Protein AF-A0A835PE70-F1 (afdb_monomer_lite)

Structure (mmCIF, N/CA/C/O backbone):
data_AF-A0A835PE70-F1
#
_entry.id   AF-A0A835PE70-F1
#
loop_
_atom_site.group_PDB
_atom_site.id
_atom_site.type_symbol
_atom_site.label_atom_id
_atom_site.label_alt_id
_atom_site.label_comp_id
_atom_site.label_asym_id
_atom_site.label_entity_id
_atom_site.label_seq_id
_atom_site.pdbx_PDB_ins_code
_atom_site.Cartn_x
_atom_site.Cartn_y
_atom_site.Cartn_z
_atom_site.occupancy
_atom_site.B_iso_or_equiv
_atom_site.auth_seq_id
_atom_site.auth_comp_id
_atom_site.auth_asym_id
_atom_site.auth_atom_id
_atom_site.pdbx_PDB_model_num
ATOM 1 N N . MET A 1 1 ? 5.049 -17.465 9.481 1.00 35.78 1 MET A N 1
ATOM 2 C CA . MET A 1 1 ? 4.437 -16.611 8.447 1.00 35.78 1 MET A CA 1
ATOM 3 C C . MET A 1 1 ? 5.583 -15.915 7.742 1.00 35.78 1 MET A C 1
ATOM 5 O O . MET A 1 1 ? 6.125 -14.955 8.271 1.00 35.78 1 MET A O 1
ATOM 9 N N . THR A 1 2 ? 6.078 -16.529 6.672 1.00 32.94 2 THR A N 1
ATOM 10 C CA . THR A 1 2 ? 7.188 -16.011 5.869 1.00 32.94 2 THR A CA 1
ATOM 11 C C . THR A 1 2 ? 6.726 -14.747 5.163 1.00 32.94 2 THR A C 1
ATOM 13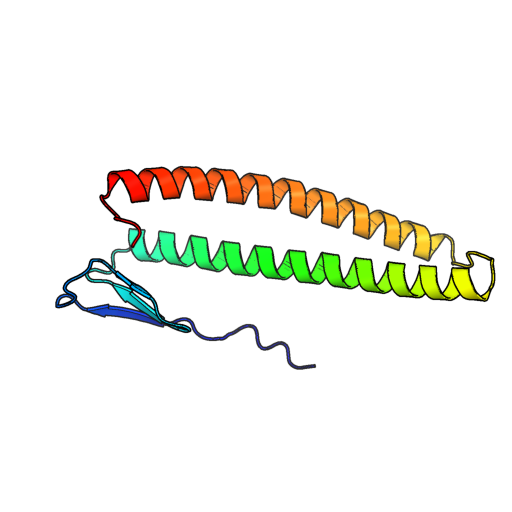 O O . THR A 1 2 ? 5.669 -14.712 4.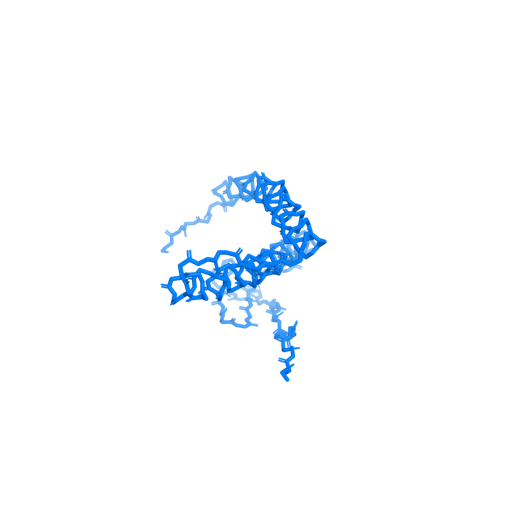539 1.00 32.94 2 THR A O 1
ATOM 16 N N . VAL A 1 3 ? 7.491 -13.681 5.350 1.00 45.78 3 VAL A N 1
ATOM 17 C CA . VAL A 1 3 ? 7.308 -12.416 4.657 1.00 45.78 3 VAL A CA 1
ATOM 18 C C . VAL A 1 3 ? 8.139 -12.513 3.381 1.00 45.78 3 VAL A C 1
ATOM 20 O O . VAL A 1 3 ? 9.309 -12.148 3.372 1.00 45.78 3 VAL A O 1
ATOM 23 N N . ASP A 1 4 ? 7.550 -13.060 2.321 1.00 46.12 4 ASP A N 1
ATOM 24 C CA . ASP A 1 4 ? 8.150 -13.049 0.985 1.00 46.12 4 ASP A CA 1
ATOM 25 C C . ASP A 1 4 ? 7.937 -11.652 0.370 1.00 46.12 4 ASP A C 1
ATOM 27 O O . ASP A 1 4 ? 6.944 -11.411 -0.313 1.00 46.12 4 ASP A O 1
ATOM 31 N N . ILE A 1 5 ? 8.820 -10.686 0.667 1.00 54.12 5 ILE A N 1
ATOM 32 C CA . ILE A 1 5 ? 8.816 -9.346 0.024 1.00 54.12 5 ILE A CA 1
ATOM 33 C C . ILE A 1 5 ? 10.046 -9.141 -0.874 1.00 54.12 5 ILE A C 1
ATOM 35 O O . ILE A 1 5 ? 10.461 -8.019 -1.131 1.00 54.12 5 ILE A O 1
ATOM 39 N N . VAL A 1 6 ? 10.626 -10.201 -1.431 1.00 50.97 6 VAL A N 1
ATOM 40 C CA . VAL A 1 6 ? 11.523 -10.015 -2.579 1.00 50.97 6 VAL A CA 1
ATOM 41 C C . VAL A 1 6 ? 11.185 -11.045 -3.646 1.00 50.97 6 VAL A C 1
ATOM 43 O O . VAL A 1 6 ? 11.844 -12.066 -3.795 1.00 50.97 6 VAL A O 1
ATOM 46 N N . LYS A 1 7 ? 10.100 -10.791 -4.386 1.00 58.53 7 LYS A N 1
ATOM 47 C CA . LYS A 1 7 ? 10.071 -11.239 -5.778 1.00 58.53 7 LYS A CA 1
ATOM 48 C C . LYS A 1 7 ? 10.989 -10.287 -6.527 1.00 58.53 7 LYS A C 1
ATOM 50 O O . LYS A 1 7 ? 10.645 -9.117 -6.687 1.00 58.53 7 LYS A O 1
ATOM 55 N N . ASP A 1 8 ? 12.162 -10.774 -6.904 1.00 73.56 8 ASP A N 1
ATOM 56 C CA . ASP A 1 8 ? 13.078 -10.034 -7.761 1.00 73.56 8 ASP A CA 1
ATOM 57 C C . ASP A 1 8 ? 12.351 -9.700 -9.069 1.00 73.56 8 ASP A C 1
ATOM 59 O O . ASP A 1 8 ? 11.960 -10.592 -9.818 1.00 73.56 8 ASP A O 1
ATOM 63 N N . TYR A 1 9 ? 12.107 -8.411 -9.306 1.00 80.38 9 TYR A N 1
ATOM 64 C CA . TYR A 1 9 ? 11.507 -7.931 -10.547 1.00 80.38 9 TYR A CA 1
ATOM 65 C C . TYR A 1 9 ? 12.628 -7.593 -11.529 1.00 80.38 9 TYR A C 1
ATOM 67 O O . TYR A 1 9 ? 13.413 -6.672 -11.288 1.00 80.38 9 TYR A O 1
ATOM 75 N N . ALA A 1 10 ? 12.736 -8.348 -12.621 1.00 84.69 10 ALA A N 1
ATOM 76 C CA . ALA A 1 10 ? 13.851 -8.215 -13.549 1.00 84.69 10 ALA A CA 1
ATOM 77 C C . ALA A 1 10 ? 13.632 -7.073 -14.554 1.00 84.69 10 ALA A C 1
ATOM 79 O O . ALA A 1 10 ? 12.580 -6.952 -15.177 1.00 84.69 10 ALA A O 1
ATOM 80 N N . VAL A 1 11 ? 14.659 -6.252 -14.769 1.00 85.62 11 VAL A N 1
ATOM 81 C CA . VAL A 1 11 ? 14.678 -5.235 -15.830 1.00 85.62 11 VAL A CA 1
ATOM 82 C C . VAL A 1 11 ? 15.707 -5.660 -16.868 1.00 85.62 11 VAL A C 1
ATOM 84 O O . VAL A 1 11 ? 16.888 -5.788 -16.551 1.00 85.62 11 VAL A O 1
ATOM 87 N N . VAL A 1 12 ? 15.259 -5.904 -18.098 1.00 89.06 12 VAL A N 1
ATOM 88 C CA . VAL A 1 12 ? 16.089 -6.452 -19.178 1.00 89.06 12 VAL A CA 1
ATOM 89 C C . VAL A 1 12 ? 16.129 -5.477 -20.348 1.00 89.06 12 VAL A C 1
ATOM 91 O O . VAL A 1 12 ? 15.095 -4.994 -20.801 1.00 89.06 12 VAL A O 1
ATOM 94 N N . GLU A 1 13 ? 17.317 -5.203 -20.875 1.00 90.50 13 GLU A N 1
ATOM 95 C CA . GLU A 1 13 ? 17.476 -4.417 -22.097 1.00 90.50 13 GLU A CA 1
ATOM 96 C C . GLU A 1 13 ? 17.515 -5.330 -23.332 1.00 90.50 13 GLU A C 1
ATOM 98 O O . GLU A 1 13 ? 18.236 -6.328 -23.365 1.00 90.50 13 GLU A O 1
ATOM 103 N N . LYS A 1 14 ? 16.744 -4.982 -24.366 1.00 92.75 14 LYS A N 1
ATOM 104 C CA . LYS A 1 14 ? 16.724 -5.668 -25.661 1.00 92.75 14 LYS A CA 1
ATOM 105 C C . LYS A 1 14 ? 16.585 -4.648 -26.802 1.00 92.75 14 LYS A C 1
ATOM 107 O O . LYS A 1 14 ? 15.464 -4.314 -27.182 1.00 92.75 14 LYS A O 1
ATOM 112 N N . PRO A 1 15 ? 17.692 -4.213 -27.433 1.00 91.19 15 PRO A N 1
ATOM 113 C CA . PRO A 1 15 ? 17.664 -3.209 -28.507 1.00 91.19 15 PRO A CA 1
ATOM 114 C C . PRO A 1 15 ? 16.845 -3.606 -29.739 1.00 91.19 15 PRO A C 1
ATOM 116 O O . PRO A 1 15 ? 16.347 -2.751 -30.469 1.00 91.19 15 PRO A O 1
ATOM 119 N N . THR A 1 16 ? 16.683 -4.912 -29.962 1.00 93.31 16 THR A N 1
ATOM 120 C CA . THR A 1 16 ? 15.907 -5.485 -31.068 1.00 93.31 16 THR A CA 1
ATOM 121 C C . THR A 1 16 ? 14.408 -5.571 -30.785 1.00 93.31 16 THR A C 1
ATOM 123 O O . THR A 1 16 ? 13.681 -6.180 -31.562 1.00 93.31 16 THR A O 1
ATOM 126 N N . LEU A 1 17 ? 13.928 -5.012 -29.669 1.00 90.12 17 LEU A N 1
ATOM 127 C CA . LEU A 1 17 ? 12.502 -4.966 -29.369 1.00 90.12 17 LEU A CA 1
ATOM 128 C C . LEU A 1 17 ? 11.788 -4.037 -30.369 1.00 90.12 17 LEU A C 1
ATOM 130 O O . LEU A 1 17 ? 12.183 -2.880 -30.566 1.00 90.12 17 LEU A O 1
ATOM 134 N N . ASP A 1 18 ? 10.739 -4.550 -31.014 1.00 88.06 18 ASP A N 1
ATOM 135 C CA . ASP A 1 18 ? 9.955 -3.778 -31.987 1.00 88.06 18 ASP A CA 1
ATOM 136 C C . ASP A 1 18 ? 9.207 -2.624 -31.306 1.00 88.06 18 ASP A C 1
ATOM 138 O O . ASP A 1 18 ? 9.158 -1.509 -31.826 1.00 88.06 18 ASP A O 1
ATOM 142 N N . VAL A 1 19 ? 8.711 -2.870 -30.091 1.00 84.31 19 VAL A N 1
ATOM 143 C CA . VAL A 1 19 ? 8.060 -1.885 -29.217 1.00 84.31 19 VAL A CA 1
ATOM 144 C C . VAL A 1 19 ? 9.052 -1.251 -28.236 1.00 84.31 19 VAL A C 1
ATOM 146 O O . VAL A 1 19 ? 10.145 -1.766 -28.013 1.00 84.31 19 VAL A O 1
ATOM 149 N N . TRP A 1 20 ? 8.678 -0.122 -27.626 1.00 78.19 20 TRP A N 1
ATOM 150 C CA . TRP A 1 20 ? 9.541 0.574 -26.659 1.00 78.19 20 TRP A CA 1
ATOM 151 C C . TRP A 1 20 ? 9.721 -0.204 -25.345 1.00 78.19 20 TRP A C 1
ATOM 153 O O . TRP A 1 20 ? 10.801 -0.189 -24.749 1.00 78.19 20 TRP A O 1
ATOM 163 N N . MET A 1 21 ? 8.673 -0.911 -24.916 1.00 83.06 21 MET A N 1
ATOM 164 C CA . MET A 1 21 ? 8.667 -1.738 -23.713 1.00 83.06 21 MET A CA 1
ATOM 165 C C . MET A 1 21 ? 7.719 -2.931 -23.860 1.00 83.06 21 MET A C 1
ATOM 167 O O . MET A 1 21 ? 6.709 -2.840 -24.557 1.00 83.06 21 MET A O 1
ATOM 171 N N . GLN A 1 22 ? 8.016 -4.025 -23.163 1.00 85.81 22 GLN A N 1
ATOM 172 C CA . GLN A 1 22 ? 7.138 -5.184 -23.027 1.00 85.81 22 GLN A CA 1
ATOM 173 C C . GLN A 1 22 ? 7.145 -5.662 -21.570 1.00 85.81 22 GLN A C 1
ATOM 175 O O . GLN A 1 22 ? 8.196 -6.018 -21.036 1.00 85.81 22 GLN A O 1
ATOM 180 N N . GLY A 1 23 ? 5.974 -5.656 -20.930 1.00 84.62 23 GLY A N 1
ATOM 181 C CA . GLY A 1 23 ? 5.802 -6.103 -19.545 1.00 84.62 23 GLY A CA 1
ATOM 182 C C . GLY A 1 23 ? 5.474 -7.594 -19.433 1.00 84.62 23 GLY A C 1
ATOM 183 O O . GLY A 1 23 ? 4.724 -8.132 -20.247 1.00 84.62 23 GLY A O 1
ATOM 184 N N . GLY A 1 24 ? 6.029 -8.242 -18.410 1.00 84.94 24 GLY A N 1
ATOM 185 C CA . GLY A 1 24 ? 5.703 -9.588 -17.939 1.00 84.94 24 GLY A CA 1
ATOM 186 C C . GLY A 1 24 ? 5.317 -9.580 -16.453 1.00 84.94 24 GLY A C 1
ATOM 187 O O . GLY A 1 24 ? 5.292 -8.531 -15.809 1.00 84.94 24 GLY A O 1
ATOM 188 N N . LEU A 1 25 ? 5.000 -10.756 -15.902 1.00 81.50 25 LEU A N 1
ATOM 189 C CA . LEU A 1 25 ? 4.547 -10.892 -14.508 1.00 81.50 25 LEU A CA 1
ATOM 190 C C . LEU A 1 25 ? 5.631 -10.483 -13.494 1.00 81.50 25 LEU A C 1
ATOM 192 O O . LEU A 1 25 ? 5.329 -9.919 -12.445 1.00 81.50 25 LEU A O 1
ATOM 196 N N . ASP A 1 26 ? 6.883 -10.780 -13.814 1.00 85.38 26 ASP A N 1
ATOM 197 C CA . ASP A 1 26 ? 8.064 -10.652 -12.958 1.00 85.38 26 ASP A CA 1
ATOM 198 C C . ASP A 1 26 ? 9.238 -9.959 -13.668 1.00 85.38 26 ASP A C 1
ATOM 200 O O . ASP A 1 26 ? 10.340 -9.883 -13.127 1.00 85.38 26 ASP A O 1
ATOM 204 N N . TYR A 1 27 ? 9.013 -9.421 -14.869 1.00 86.62 27 TYR A N 1
ATOM 205 C CA . TYR A 1 27 ? 10.031 -8.689 -15.608 1.00 86.62 27 TYR A CA 1
ATOM 206 C C . TYR A 1 27 ? 9.452 -7.592 -16.499 1.00 86.62 27 TYR A C 1
ATOM 208 O O . TYR A 1 27 ? 8.287 -7.627 -16.896 1.00 86.62 27 TYR A O 1
ATOM 216 N N . ILE A 1 28 ? 10.308 -6.653 -16.889 1.00 85.56 28 ILE A N 1
ATOM 217 C CA . ILE A 1 28 ? 10.062 -5.716 -17.983 1.00 85.56 28 ILE A CA 1
ATOM 218 C C . ILE A 1 28 ? 11.243 -5.735 -18.951 1.00 85.56 28 ILE A C 1
ATOM 220 O O . ILE A 1 28 ? 12.404 -5.711 -18.539 1.00 85.56 28 ILE A O 1
ATOM 224 N N . VA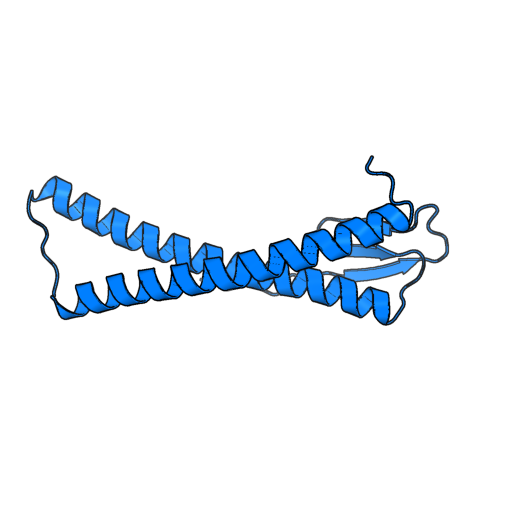L A 1 29 ? 10.945 -5.781 -20.249 1.00 89.25 29 VAL A N 1
ATOM 225 C CA . VAL A 1 29 ? 11.941 -5.647 -21.315 1.00 89.25 29 VAL A CA 1
ATOM 226 C C . VAL A 1 29 ? 11.840 -4.249 -21.904 1.00 89.25 29 VAL A C 1
ATOM 228 O O . VAL A 1 29 ? 10.754 -3.836 -22.310 1.00 89.25 29 VAL A O 1
ATOM 231 N N . LEU A 1 30 ? 12.955 -3.530 -21.971 1.00 86.94 30 LEU A N 1
ATOM 232 C CA . LEU A 1 30 ? 13.044 -2.196 -22.563 1.00 86.94 30 LEU A CA 1
ATOM 233 C C . LEU A 1 30 ? 13.914 -2.223 -23.811 1.00 86.94 30 LEU A C 1
ATOM 235 O O . LEU A 1 30 ? 14.929 -2.917 -23.853 1.00 86.94 30 LEU A O 1
ATOM 239 N N . LYS A 1 31 ? 13.562 -1.410 -24.808 1.00 86.38 31 LYS A N 1
ATOM 240 C CA . LYS A 1 31 ? 14.395 -1.240 -26.003 1.00 86.38 31 LYS A CA 1
ATOM 241 C C . LYS A 1 31 ? 15.744 -0.580 -25.694 1.00 86.38 31 LYS A C 1
ATOM 243 O O . LYS A 1 31 ? 16.747 -0.927 -26.302 1.00 86.38 31 LYS A O 1
ATOM 248 N N . ASN A 1 32 ? 15.760 0.359 -24.754 1.00 86.94 32 ASN A N 1
ATOM 249 C CA . ASN A 1 32 ? 16.959 1.032 -24.260 1.00 86.94 32 ASN A CA 1
ATOM 250 C C . ASN A 1 32 ? 16.780 1.317 -22.763 1.00 86.94 32 ASN A C 1
ATOM 252 O O . ASN A 1 32 ? 15.741 1.856 -22.367 1.00 86.94 32 ASN A O 1
ATOM 256 N N . LEU A 1 33 ? 17.768 0.960 -21.941 1.00 84.56 33 LEU A N 1
ATOM 257 C CA . LEU A 1 33 ? 17.752 1.218 -20.503 1.00 84.56 33 LEU A CA 1
ATOM 258 C C . LEU A 1 33 ? 18.666 2.402 -20.146 1.00 84.56 33 LEU A C 1
ATOM 260 O O . LEU A 1 33 ? 19.874 2.257 -19.980 1.00 84.56 33 LEU A O 1
ATOM 264 N N . SER A 1 34 ? 18.073 3.583 -19.957 1.00 85.81 34 SER A N 1
ATOM 265 C CA . SER A 1 34 ? 18.786 4.769 -19.466 1.00 85.81 34 SER A CA 1
ATOM 266 C C . SER A 1 34 ? 18.728 4.895 -17.938 1.00 85.81 34 SER A C 1
ATOM 268 O O . SER A 1 34 ? 17.838 4.348 -17.285 1.00 85.81 34 SER A O 1
ATOM 270 N N . ILE A 1 35 ? 19.637 5.687 -17.356 1.00 84.38 35 ILE A N 1
ATOM 271 C CA . ILE A 1 35 ? 19.627 6.026 -15.918 1.00 84.38 35 ILE A CA 1
ATOM 272 C C . ILE A 1 35 ? 18.287 6.664 -15.511 1.00 84.38 35 ILE A C 1
ATOM 274 O O . ILE A 1 35 ? 17.746 6.357 -14.448 1.00 84.38 35 ILE A O 1
ATOM 278 N N . ASP A 1 36 ? 17.710 7.505 -16.372 1.00 81.38 36 ASP A N 1
ATOM 279 C CA . ASP A 1 36 ? 16.390 8.100 -16.146 1.00 81.38 36 ASP A CA 1
ATOM 280 C C . ASP A 1 36 ? 15.263 7.062 -16.184 1.00 81.38 36 ASP A C 1
ATOM 282 O O . ASP A 1 36 ? 14.334 7.127 -15.372 1.00 81.38 36 ASP A O 1
ATOM 286 N N . GLY A 1 37 ? 15.375 6.068 -17.069 1.00 79.00 37 GLY A N 1
ATOM 287 C CA . GLY A 1 37 ? 14.485 4.911 -17.118 1.00 79.00 37 GLY A CA 1
ATOM 288 C C . GLY A 1 37 ? 14.555 4.085 -15.834 1.00 79.00 37 GLY A C 1
ATOM 289 O O . GLY A 1 37 ? 13.521 3.826 -15.220 1.00 79.00 37 GLY A O 1
ATOM 290 N N . ILE A 1 38 ? 15.767 3.766 -15.361 1.00 82.44 38 ILE A N 1
ATOM 291 C CA . ILE A 1 38 ? 15.995 3.061 -14.086 1.00 82.44 38 ILE A CA 1
ATOM 292 C C . ILE A 1 38 ? 15.374 3.842 -12.925 1.00 82.44 38 ILE A C 1
ATOM 294 O O . ILE A 1 38 ? 14.643 3.274 -12.113 1.00 82.44 38 ILE A O 1
ATOM 298 N N . ARG A 1 39 ? 15.613 5.156 -12.857 1.00 82.12 39 ARG A N 1
ATOM 299 C CA . ARG A 1 39 ? 15.051 6.027 -11.816 1.00 82.12 39 ARG A CA 1
ATOM 300 C C . ARG A 1 39 ? 13.524 6.046 -11.853 1.00 82.12 39 ARG A C 1
ATOM 302 O O . ARG A 1 39 ? 12.881 6.020 -10.804 1.00 82.12 39 ARG A O 1
ATOM 309 N N . THR A 1 40 ? 12.938 6.078 -13.046 1.00 81.25 40 THR A N 1
ATOM 310 C CA . THR A 1 40 ? 11.483 6.098 -13.225 1.00 81.25 40 THR A CA 1
ATOM 311 C C . THR A 1 40 ? 10.853 4.779 -12.799 1.00 81.25 40 THR A C 1
ATOM 313 O O . THR A 1 40 ? 9.920 4.795 -11.997 1.00 81.25 40 THR A O 1
ATOM 316 N N . ILE A 1 41 ? 11.402 3.653 -13.260 1.00 80.06 41 ILE A N 1
ATOM 317 C CA . ILE A 1 41 ? 10.935 2.304 -12.915 1.00 80.06 41 ILE A CA 1
ATOM 318 C C . ILE A 1 41 ? 11.103 2.048 -11.416 1.00 80.06 41 ILE A C 1
ATOM 320 O O . ILE A 1 41 ? 10.142 1.676 -10.747 1.00 80.06 41 ILE A O 1
ATOM 324 N N . GLY A 1 42 ? 12.282 2.332 -10.858 1.00 82.75 42 GLY A N 1
ATOM 325 C CA . GLY A 1 42 ? 12.546 2.186 -9.425 1.00 82.75 42 GLY A CA 1
ATOM 326 C C . GLY A 1 42 ? 11.624 3.054 -8.566 1.00 82.75 42 GLY A C 1
ATOM 327 O O . GLY A 1 42 ? 11.149 2.610 -7.523 1.00 82.75 42 GLY A O 1
ATOM 328 N N . SER A 1 43 ? 11.297 4.264 -9.031 1.00 82.75 43 SER A N 1
ATOM 329 C CA . SER A 1 43 ? 10.308 5.121 -8.378 1.00 82.75 43 SER A CA 1
ATOM 330 C C . SER A 1 43 ? 8.919 4.480 -8.384 1.00 82.75 43 SER A C 1
ATOM 332 O O . SER A 1 43 ? 8.322 4.377 -7.320 1.00 82.75 43 SER A O 1
ATOM 334 N N . VAL A 1 44 ? 8.413 4.004 -9.526 1.00 82.12 44 VAL A N 1
ATOM 335 C CA . VAL A 1 44 ? 7.077 3.378 -9.608 1.00 82.12 44 VAL A CA 1
ATOM 336 C C . VAL A 1 44 ? 6.996 2.099 -8.763 1.00 82.12 44 VAL A C 1
ATOM 338 O O . VAL A 1 44 ? 6.027 1.904 -8.025 1.00 82.12 44 VAL A O 1
ATOM 341 N N . LEU A 1 45 ? 8.032 1.258 -8.797 1.00 83.06 45 LEU A N 1
ATOM 342 C CA . LEU A 1 45 ? 8.102 0.043 -7.980 1.00 83.06 45 LEU A CA 1
ATOM 343 C C . LEU A 1 45 ? 8.145 0.372 -6.482 1.00 83.06 45 LEU A C 1
ATOM 345 O O . LEU A 1 45 ? 7.366 -0.179 -5.706 1.00 83.06 45 LEU A O 1
ATOM 349 N N . GLY A 1 46 ? 8.988 1.322 -6.069 1.00 83.81 46 GLY A N 1
ATOM 350 C CA . GLY A 1 46 ? 9.068 1.760 -4.674 1.00 83.81 46 GLY A CA 1
ATOM 351 C C . GLY A 1 46 ? 7.750 2.349 -4.157 1.00 83.81 46 GLY A C 1
ATOM 352 O O . GLY A 1 46 ? 7.358 2.088 -3.020 1.00 83.81 46 GLY A O 1
ATOM 353 N N . GLN A 1 47 ? 7.028 3.092 -5.002 1.00 82.69 47 GLN A N 1
ATOM 354 C CA . GLN A 1 47 ? 5.691 3.605 -4.681 1.00 82.69 47 GLN A CA 1
ATOM 355 C C . GLN A 1 47 ? 4.668 2.473 -4.520 1.00 82.69 47 GLN A C 1
ATOM 357 O O . GLN A 1 47 ? 3.878 2.499 -3.579 1.00 82.69 47 GLN A O 1
ATOM 362 N N . SER A 1 48 ? 4.723 1.455 -5.381 1.00 81.88 48 SER A N 1
ATOM 363 C CA . SER A 1 48 ? 3.827 0.293 -5.318 1.00 81.88 48 SER A CA 1
ATOM 364 C C . SER A 1 48 ? 4.030 -0.518 -4.032 1.00 81.88 48 SER A C 1
ATOM 366 O O . SER A 1 48 ? 3.059 -0.896 -3.382 1.00 81.88 48 SER A O 1
ATOM 368 N N . ILE A 1 49 ? 5.284 -0.709 -3.604 1.00 84.00 49 ILE A N 1
ATOM 369 C CA . ILE A 1 49 ? 5.611 -1.367 -2.326 1.00 84.00 49 ILE A CA 1
ATOM 370 C C . ILE A 1 49 ? 5.102 -0.542 -1.139 1.00 84.00 49 ILE A C 1
ATOM 372 O O . ILE A 1 49 ? 4.522 -1.089 -0.201 1.00 84.00 49 ILE A O 1
ATOM 376 N N . ALA A 1 50 ? 5.301 0.780 -1.172 1.00 83.38 50 ALA A N 1
ATOM 377 C CA . ALA A 1 50 ? 4.793 1.659 -0.125 1.00 83.38 50 ALA A CA 1
ATOM 378 C C . ALA A 1 50 ? 3.261 1.575 -0.021 1.00 83.38 50 ALA A C 1
ATOM 380 O O . ALA A 1 50 ? 2.728 1.517 1.083 1.00 83.38 50 ALA A O 1
ATOM 381 N N . LEU A 1 51 ? 2.557 1.519 -1.153 1.00 83.94 51 LEU A N 1
ATOM 382 C CA . LEU A 1 51 ? 1.104 1.379 -1.199 1.00 83.94 51 LEU A CA 1
ATOM 383 C C . LEU A 1 51 ? 0.628 0.030 -0.627 1.00 83.94 51 LEU A C 1
ATOM 385 O O . LEU A 1 51 ? -0.276 0.023 0.208 1.00 83.94 51 LEU A O 1
ATOM 389 N N . ASP A 1 52 ? 1.277 -1.084 -0.986 1.00 83.75 52 ASP A N 1
ATOM 390 C CA . ASP A 1 52 ? 0.983 -2.417 -0.428 1.00 83.75 52 ASP A CA 1
ATOM 391 C C . ASP A 1 52 ? 1.153 -2.455 1.101 1.00 83.75 52 ASP A C 1
ATOM 393 O O . ASP A 1 52 ? 0.307 -2.987 1.822 1.00 83.75 52 ASP A O 1
ATOM 397 N N . TYR A 1 53 ? 2.201 -1.811 1.626 1.00 85.62 53 TYR A N 1
ATOM 398 C CA . TYR A 1 53 ? 2.402 -1.680 3.070 1.00 85.62 53 TYR A CA 1
ATOM 399 C C . TYR A 1 53 ? 1.211 -0.999 3.763 1.00 85.62 53 TYR A C 1
ATOM 401 O O . TYR A 1 53 ? 0.739 -1.476 4.799 1.00 85.62 53 TYR A O 1
ATOM 409 N N . TYR A 1 54 ? 0.694 0.094 3.198 1.00 82.69 54 TYR A N 1
ATOM 410 C CA . TYR A 1 54 ? -0.443 0.801 3.786 1.00 82.69 54 TYR A CA 1
ATOM 411 C C . TYR A 1 54 ? -1.747 0.002 3.704 1.00 82.69 54 TYR A C 1
ATOM 413 O O . TYR A 1 54 ? -2.505 0.015 4.674 1.00 82.69 54 TYR A O 1
ATOM 421 N N . ILE A 1 55 ? -1.979 -0.742 2.617 1.00 85.81 55 ILE A N 1
ATOM 422 C CA . ILE A 1 55 ? -3.125 -1.661 2.504 1.00 85.81 55 ILE A CA 1
ATOM 423 C C . ILE A 1 55 ? -3.096 -2.673 3.653 1.00 85.81 55 ILE A C 1
ATOM 425 O O . ILE A 1 55 ? -4.064 -2.776 4.404 1.00 85.81 55 ILE A O 1
ATOM 429 N N . ARG A 1 56 ? -1.949 -3.322 3.893 1.00 88.81 56 ARG A N 1
ATOM 430 C CA . ARG A 1 56 ? -1.798 -4.280 5.004 1.00 88.81 56 ARG A CA 1
ATOM 431 C C . ARG A 1 56 ? -2.046 -3.648 6.374 1.00 88.81 56 ARG A C 1
ATOM 433 O O . ARG A 1 56 ? -2.594 -4.293 7.269 1.00 88.81 56 ARG A O 1
ATOM 440 N N . GLN A 1 57 ? -1.636 -2.392 6.567 1.00 86.12 57 GLN A N 1
ATOM 441 C CA . GLN A 1 57 ? -1.912 -1.670 7.810 1.00 86.12 57 GLN A CA 1
ATOM 442 C C . GLN A 1 57 ? -3.411 -1.407 8.016 1.00 86.12 57 GLN A C 1
ATOM 444 O O . GLN A 1 57 ? -3.893 -1.514 9.148 1.00 86.12 57 GLN A O 1
ATOM 449 N N . VAL A 1 58 ? -4.139 -1.068 6.948 1.00 86.62 58 VAL A N 1
ATOM 450 C CA . VAL A 1 58 ? -5.594 -0.865 6.981 1.00 86.62 58 VAL A CA 1
ATOM 451 C C . VAL A 1 58 ? -6.321 -2.190 7.211 1.00 86.62 58 VAL A C 1
ATOM 453 O O . VAL A 1 58 ? -7.179 -2.248 8.089 1.00 86.62 58 VAL A O 1
ATOM 456 N N . ASP A 1 59 ? -5.928 -3.266 6.531 1.00 88.31 59 ASP A N 1
ATOM 457 C CA . ASP A 1 59 ? -6.522 -4.598 6.710 1.00 88.31 59 ASP A CA 1
ATOM 458 C C . ASP A 1 59 ? -6.405 -5.087 8.158 1.00 88.31 59 ASP A C 1
ATOM 460 O O . ASP A 1 59 ? -7.379 -5.556 8.749 1.00 88.31 59 ASP A O 1
ATOM 464 N N . GLY A 1 60 ? -5.232 -4.912 8.777 1.00 88.50 60 GLY A N 1
ATOM 465 C CA . GLY A 1 60 ? -5.027 -5.273 10.181 1.00 88.50 60 GLY A CA 1
ATOM 466 C C . GLY A 1 60 ? -5.918 -4.478 11.144 1.00 88.50 60 GLY A C 1
ATOM 467 O O . GLY A 1 60 ? -6.392 -5.020 12.141 1.00 88.50 60 GLY A O 1
ATOM 468 N N . MET A 1 61 ? -6.181 -3.205 10.839 1.00 87.19 61 MET A N 1
ATOM 469 C CA . MET A 1 61 ? -7.107 -2.376 11.613 1.00 87.19 61 MET A CA 1
ATOM 470 C C . MET A 1 61 ? -8.557 -2.847 11.440 1.00 87.19 61 MET A C 1
ATOM 472 O O . MET A 1 61 ? -9.276 -2.982 12.429 1.00 87.19 61 MET A O 1
ATOM 476 N N . VAL A 1 62 ? -8.986 -3.120 10.203 1.00 88.25 62 VAL A N 1
ATOM 477 C CA . VAL A 1 62 ? -10.338 -3.618 9.901 1.00 88.25 62 VAL A CA 1
ATOM 478 C C . VAL A 1 62 ? -10.591 -4.958 10.589 1.00 88.25 62 VAL A C 1
ATOM 480 O O . VAL A 1 62 ? -11.665 -5.151 11.159 1.00 88.25 62 VAL A O 1
ATOM 483 N N . ALA A 1 63 ? -9.604 -5.856 10.605 1.00 90.38 63 ALA A N 1
ATOM 484 C CA . ALA A 1 63 ? -9.695 -7.124 11.320 1.00 90.38 63 ALA A CA 1
ATOM 485 C C . ALA A 1 63 ? -9.927 -6.915 12.827 1.00 90.38 63 ALA A C 1
ATOM 487 O O . ALA A 1 63 ? -10.853 -7.496 13.391 1.00 90.38 63 ALA A O 1
ATOM 488 N N . GLU A 1 64 ? -9.163 -6.020 13.467 1.00 87.62 64 GLU A N 1
ATOM 489 C CA . GLU A 1 64 ? -9.314 -5.746 14.901 1.00 87.62 64 GLU A CA 1
ATOM 490 C C . GLU A 1 64 ? -10.692 -5.140 15.228 1.00 87.62 64 GLU A C 1
ATOM 492 O O . GLU A 1 64 ? -11.337 -5.553 16.193 1.00 87.62 64 GLU A O 1
ATOM 497 N N . PHE A 1 65 ? -11.199 -4.223 14.397 1.00 86.62 65 PHE A N 1
ATOM 498 C CA . PHE A 1 65 ? -12.563 -3.699 14.545 1.00 86.62 65 PHE A CA 1
ATOM 499 C C . PHE A 1 65 ? -13.639 -4.759 14.303 1.00 86.62 65 PHE A C 1
ATOM 501 O O . PHE A 1 65 ? -14.654 -4.764 14.996 1.00 86.62 65 PHE A O 1
ATOM 508 N N . THR A 1 66 ? -13.426 -5.669 13.356 1.00 87.88 66 THR A N 1
ATOM 509 C CA . THR A 1 66 ? -14.368 -6.758 13.068 1.00 87.88 66 THR A CA 1
ATOM 510 C C . THR A 1 66 ? -14.483 -7.709 14.257 1.00 87.88 66 THR A C 1
ATOM 512 O O . THR A 1 66 ? -15.593 -8.070 14.650 1.00 87.88 66 THR A O 1
ATOM 515 N N . ASP A 1 67 ? -13.363 -8.056 14.894 1.00 88.38 67 ASP A N 1
ATOM 516 C CA . ASP A 1 67 ? -13.354 -8.896 16.095 1.00 88.38 67 ASP A CA 1
ATOM 517 C C . ASP A 1 67 ? -14.061 -8.222 17.277 1.00 88.38 67 ASP A C 1
ATOM 519 O O . ASP A 1 67 ? -14.834 -8.859 17.999 1.00 88.38 67 ASP A O 1
ATOM 523 N N . ILE A 1 68 ? -13.842 -6.916 17.447 1.00 87.06 68 ILE A N 1
ATOM 524 C CA . ILE A 1 68 ? -14.530 -6.099 18.450 1.00 87.06 68 ILE A CA 1
ATOM 525 C C . ILE A 1 68 ? -16.037 -6.076 18.189 1.00 87.06 68 ILE A C 1
ATOM 527 O O . ILE A 1 68 ? -16.818 -6.340 19.105 1.00 87.06 68 ILE A O 1
ATOM 531 N N . ASN A 1 69 ? -16.446 -5.800 16.949 1.00 85.88 69 ASN A N 1
ATOM 532 C CA . ASN A 1 69 ? -17.853 -5.737 16.564 1.00 85.88 69 ASN A CA 1
ATOM 533 C C . ASN A 1 69 ? -18.537 -7.089 16.778 1.00 85.88 69 ASN A C 1
ATOM 535 O O . ASN A 1 69 ? -19.599 -7.139 17.386 1.00 85.88 69 ASN A O 1
ATOM 539 N N . ARG A 1 70 ? -17.884 -8.197 16.415 1.00 89.00 70 ARG A N 1
ATOM 540 C CA . ARG A 1 70 ? -18.392 -9.554 16.661 1.00 89.00 70 ARG A CA 1
ATOM 541 C C . ARG A 1 70 ? -18.539 -9.869 18.152 1.00 89.00 70 ARG A C 1
ATOM 543 O O . ARG A 1 70 ? -19.482 -10.552 18.552 1.00 89.00 70 ARG A O 1
ATOM 550 N N . GLY A 1 71 ? -17.591 -9.428 18.980 1.00 84.88 71 GLY A N 1
ATOM 551 C CA . GLY A 1 71 ? -17.673 -9.569 20.434 1.00 84.88 71 GLY A CA 1
ATOM 552 C C . GLY A 1 71 ? -18.851 -8.782 21.007 1.00 84.88 71 GLY A C 1
ATOM 553 O O . GLY A 1 71 ? -19.652 -9.334 21.758 1.00 84.88 71 GLY A O 1
ATOM 554 N N . MET A 1 72 ? -18.985 -7.525 20.586 1.00 89.31 72 MET A N 1
ATOM 555 C CA . MET A 1 72 ? -20.065 -6.623 20.980 1.00 89.31 72 MET A CA 1
ATOM 556 C C . MET A 1 72 ? -21.445 -7.127 20.536 1.00 89.31 72 MET A C 1
ATOM 558 O O . MET A 1 72 ? -22.373 -7.091 21.336 1.00 89.31 72 MET A O 1
ATOM 562 N N . GLU A 1 73 ? -21.593 -7.638 19.312 1.00 87.38 73 GLU A N 1
ATOM 563 C CA . GLU A 1 73 ? -22.852 -8.211 18.808 1.00 87.38 73 GLU A CA 1
ATOM 564 C C . GLU A 1 73 ? -23.341 -9.382 19.669 1.00 87.38 73 GLU A C 1
ATOM 566 O O . GLU A 1 73 ? -24.539 -9.533 19.895 1.00 87.38 73 GLU A O 1
ATOM 571 N N . LYS A 1 74 ? -22.418 -10.204 20.183 1.00 87.94 74 LYS A N 1
ATOM 572 C CA . LYS A 1 74 ? -22.754 -11.363 21.022 1.00 87.94 74 LYS A CA 1
ATOM 573 C C . LYS A 1 74 ? -23.095 -10.994 22.461 1.00 87.94 74 LYS A C 1
ATOM 575 O O . LYS A 1 74 ? -23.930 -11.653 23.071 1.00 87.94 74 LYS A O 1
ATOM 580 N N . THR A 1 75 ? -22.405 -10.010 23.034 1.00 87.75 75 THR A N 1
ATOM 581 C CA . THR A 1 75 ? -22.539 -9.649 24.457 1.00 87.75 75 THR A CA 1
ATOM 582 C C . THR A 1 75 ? -23.470 -8.461 24.692 1.00 87.75 75 THR A C 1
ATOM 584 O O . THR A 1 75 ? -23.815 -8.176 25.838 1.00 87.75 75 THR A O 1
ATOM 587 N N . GLY A 1 76 ? -23.811 -7.713 23.639 1.00 88.19 76 GLY A N 1
ATOM 588 C CA . GLY A 1 76 ? -24.522 -6.435 23.710 1.00 88.19 76 GLY A CA 1
ATOM 589 C C . GLY A 1 76 ? -23.729 -5.313 24.390 1.00 88.19 76 GLY A C 1
ATOM 590 O O . GLY A 1 76 ? -24.265 -4.229 24.598 1.00 88.19 76 GLY A O 1
ATOM 591 N N . THR A 1 77 ? -22.467 -5.555 24.764 1.00 79.75 77 THR A N 1
ATOM 592 C CA . THR A 1 77 ? -21.676 -4.635 25.588 1.00 79.75 77 THR A CA 1
ATOM 593 C C . THR A 1 77 ? -20.276 -4.475 25.014 1.00 79.75 77 THR A C 1
ATOM 595 O O . THR A 1 77 ? -19.540 -5.448 24.849 1.00 79.75 77 THR A O 1
ATOM 598 N N . PHE A 1 78 ? -19.872 -3.232 24.765 1.00 84.00 78 PHE A N 1
ATOM 599 C CA . PHE A 1 78 ? -18.506 -2.918 24.363 1.00 84.00 78 PHE A CA 1
ATOM 600 C C . PHE A 1 78 ? -17.574 -2.954 25.582 1.00 84.00 78 PHE A C 1
ATOM 602 O O . PHE A 1 78 ? -17.645 -2.085 26.453 1.00 84.00 78 PHE A O 1
ATOM 609 N N . THR A 1 79 ? -16.689 -3.950 25.658 1.00 79.50 79 THR A N 1
ATOM 610 C CA . THR A 1 79 ? -15.715 -4.085 26.751 1.00 79.50 79 THR A CA 1
ATOM 611 C C . THR A 1 79 ? -14.284 -4.022 26.221 1.00 79.50 79 THR A C 1
ATOM 613 O O . THR A 1 79 ? -13.814 -4.885 25.485 1.00 79.50 79 THR A O 1
ATOM 616 N N . MET A 1 80 ? -13.556 -2.969 26.603 1.00 83.94 80 MET A N 1
ATOM 617 C CA . MET A 1 80 ? -12.146 -2.787 26.260 1.00 83.94 80 MET A CA 1
ATOM 618 C C . MET A 1 80 ? -11.437 -1.942 27.323 1.00 83.94 80 MET A C 1
ATOM 620 O O . M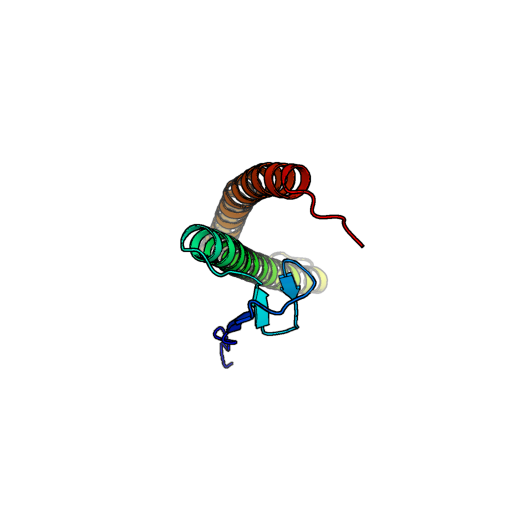ET A 1 80 ? -12.017 -1.033 27.915 1.00 83.94 80 MET A O 1
ATOM 624 N N . GLN A 1 81 ? -10.146 -2.205 27.545 1.00 89.75 81 GLN A N 1
ATOM 625 C CA . GLN A 1 81 ? -9.319 -1.331 28.373 1.00 89.75 81 GLN A CA 1
ATOM 626 C C . GLN A 1 81 ? -9.158 0.041 27.710 1.00 89.75 81 GLN A C 1
ATOM 628 O O . GLN A 1 81 ? -8.746 0.133 26.555 1.00 89.75 81 GLN A O 1
ATOM 633 N N . ARG A 1 82 ? -9.375 1.118 28.470 1.00 89.56 82 ARG A N 1
ATOM 634 C CA . ARG A 1 82 ? -9.255 2.506 27.988 1.00 89.56 82 ARG A CA 1
ATOM 635 C C . ARG A 1 82 ? -7.936 2.781 27.249 1.00 89.56 82 ARG A C 1
ATOM 637 O O . ARG A 1 82 ? -7.938 3.435 26.213 1.00 89.56 82 ARG A O 1
ATOM 644 N N . LYS A 1 83 ? -6.816 2.243 27.746 1.00 90.75 83 LYS A N 1
ATOM 645 C CA . LYS A 1 83 ? -5.501 2.359 27.092 1.00 90.75 83 LYS A CA 1
ATOM 646 C C . LYS A 1 83 ? -5.492 1.714 25.702 1.00 90.75 83 LYS A C 1
ATOM 648 O O . LYS A 1 83 ? -5.011 2.332 24.759 1.00 90.75 83 LYS A O 1
ATOM 653 N N . LYS A 1 84 ? -6.051 0.505 25.580 1.00 87.06 84 LYS A N 1
ATOM 654 C CA . LYS A 1 84 ? -6.144 -0.218 24.307 1.00 87.06 84 LYS A CA 1
ATOM 655 C C . LYS A 1 84 ? -7.028 0.538 23.313 1.00 87.06 84 LYS A C 1
ATOM 657 O O . LYS A 1 84 ? -6.646 0.670 22.159 1.00 87.06 84 LYS A O 1
ATOM 662 N N . LEU A 1 85 ? -8.132 1.125 23.782 1.00 88.31 85 LEU A N 1
ATOM 663 C CA . LEU A 1 85 ? -8.997 1.965 22.951 1.00 88.31 85 LEU A CA 1
ATOM 664 C C . LEU A 1 85 ? -8.238 3.171 22.382 1.00 88.31 85 LEU A C 1
ATOM 666 O O . LEU A 1 85 ? -8.271 3.397 21.178 1.00 88.31 85 LEU A O 1
ATOM 670 N N . PHE A 1 86 ? -7.514 3.919 23.219 1.00 89.81 86 PHE A N 1
ATOM 671 C CA . PHE A 1 86 ? -6.742 5.071 22.743 1.00 89.81 86 PHE A CA 1
ATOM 672 C C . PHE A 1 86 ? -5.622 4.685 21.777 1.00 89.81 86 PHE A C 1
ATOM 674 O O . PHE A 1 86 ? -5.376 5.408 20.817 1.00 89.81 86 PHE A O 1
ATOM 681 N N . GLN A 1 87 ? -4.963 3.546 21.996 1.00 90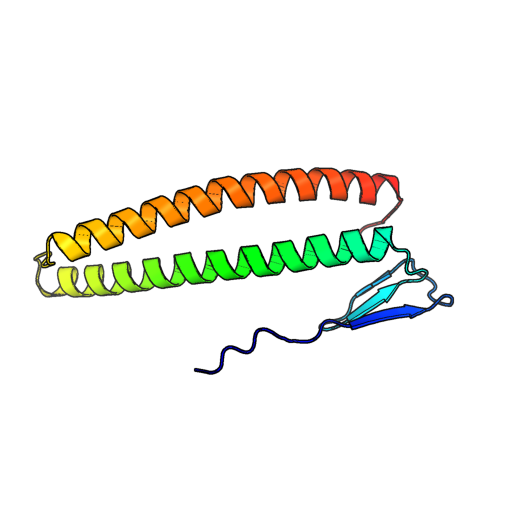.31 87 GLN A N 1
ATOM 682 C CA . GLN A 1 87 ? -3.958 3.034 21.064 1.00 90.31 87 GLN A CA 1
ATOM 683 C C . GLN A 1 87 ? -4.577 2.658 19.716 1.00 90.31 87 GLN A C 1
ATOM 685 O O . GLN A 1 87 ? -4.002 2.973 18.678 1.00 90.31 87 GLN A O 1
ATOM 690 N N . LEU A 1 88 ? -5.753 2.032 19.731 1.00 88.94 88 LEU A N 1
ATOM 691 C CA . LEU A 1 88 ? -6.459 1.605 18.528 1.00 88.94 88 LEU A CA 1
ATOM 692 C C . LEU A 1 88 ? -6.962 2.808 17.718 1.00 88.94 88 LEU A C 1
ATOM 694 O O . LEU A 1 88 ? -6.690 2.894 16.524 1.00 88.94 88 LEU A O 1
ATOM 698 N N . VAL A 1 89 ? -7.587 3.791 18.375 1.00 88.94 89 VAL A N 1
ATOM 699 C CA . VAL A 1 89 ? -8.010 5.049 17.730 1.00 88.94 89 VAL A CA 1
ATOM 700 C C . VAL A 1 89 ? -6.806 5.852 17.232 1.00 88.94 89 VAL A C 1
ATOM 702 O O . VAL A 1 89 ? -6.820 6.353 16.112 1.00 88.94 89 VAL A O 1
ATOM 705 N N . GLY A 1 90 ? -5.740 5.953 18.031 1.00 90.88 90 GLY A N 1
ATOM 706 C CA . GLY A 1 90 ? -4.516 6.650 17.634 1.00 90.88 90 GLY A CA 1
ATOM 707 C C . GLY A 1 90 ? -3.879 6.026 16.394 1.00 90.88 90 GLY A C 1
ATOM 708 O O . GLY A 1 90 ? -3.588 6.734 15.434 1.00 90.88 90 GLY A O 1
ATOM 709 N N . LYS A 1 91 ? -3.744 4.694 16.375 1.00 90.06 91 LYS A N 1
ATOM 710 C CA . LYS A 1 91 ? -3.222 3.948 15.224 1.00 90.06 91 LYS A CA 1
ATOM 711 C C . LYS A 1 91 ? -4.099 4.136 13.985 1.00 90.06 91 LYS A C 1
ATOM 713 O O . LYS A 1 91 ? -3.565 4.376 12.908 1.00 90.06 91 LYS A O 1
ATOM 718 N N . ALA A 1 92 ? -5.423 4.083 14.135 1.00 88.44 92 ALA A N 1
ATOM 719 C CA . ALA A 1 92 ? -6.357 4.320 13.037 1.00 88.44 92 ALA A CA 1
ATOM 720 C C . ALA A 1 92 ? -6.199 5.725 12.432 1.00 88.44 92 ALA A C 1
ATOM 722 O O . ALA A 1 92 ? -6.103 5.874 11.214 1.00 88.44 92 ALA A O 1
ATOM 723 N N . ASN A 1 93 ? -6.105 6.748 13.283 1.00 89.50 93 ASN A N 1
ATOM 724 C CA . ASN A 1 93 ? -5.971 8.136 12.851 1.00 89.50 93 ASN A CA 1
ATOM 725 C C . ASN A 1 93 ? -4.623 8.409 12.175 1.00 89.50 93 ASN A C 1
ATOM 727 O O . ASN A 1 93 ? -4.592 9.053 11.128 1.00 89.50 93 ASN A O 1
ATOM 731 N N . SER A 1 94 ? -3.521 7.902 12.734 1.00 89.94 94 SER A N 1
ATOM 732 C CA . SER A 1 94 ? -2.197 8.021 12.114 1.00 89.94 94 SER A CA 1
ATOM 733 C C . SER A 1 94 ? -2.139 7.296 10.770 1.00 89.94 94 SER A C 1
ATOM 735 O O . SER A 1 94 ? -1.679 7.876 9.793 1.00 89.94 94 SER A O 1
ATOM 737 N N . ASN A 1 95 ? -2.692 6.081 10.682 1.00 86.00 95 ASN A N 1
ATOM 738 C CA . ASN A 1 95 ? -2.741 5.336 9.426 1.00 86.00 95 ASN A CA 1
ATOM 739 C C . ASN A 1 95 ? -3.568 6.065 8.356 1.00 86.00 95 ASN A C 1
ATOM 741 O O . ASN A 1 95 ? -3.131 6.150 7.212 1.00 86.00 95 ASN A O 1
ATOM 745 N N . MET A 1 96 ? -4.731 6.629 8.707 1.00 85.38 96 MET A N 1
ATOM 746 C CA . MET A 1 96 ? -5.519 7.443 7.771 1.00 85.38 96 MET A CA 1
ATOM 747 C C . MET A 1 96 ? -4.757 8.685 7.305 1.00 85.38 96 MET A C 1
ATOM 749 O O . MET A 1 96 ? -4.755 8.982 6.112 1.00 85.38 96 MET A O 1
ATOM 753 N N . ALA A 1 97 ? -4.093 9.396 8.219 1.00 86.81 97 ALA A N 1
ATOM 754 C CA . ALA A 1 97 ? -3.290 10.563 7.867 1.00 86.81 97 ALA A CA 1
ATOM 755 C C . ALA A 1 97 ? -2.159 10.195 6.892 1.00 86.81 97 ALA A C 1
ATOM 757 O O . ALA A 1 97 ? -1.969 10.884 5.887 1.00 86.81 97 ALA A O 1
ATOM 758 N N . ASP A 1 98 ? -1.466 9.081 7.138 1.00 83.69 98 ASP A N 1
ATOM 759 C CA . ASP A 1 98 ? -0.398 8.588 6.270 1.00 83.69 98 ASP A CA 1
ATOM 760 C C . ASP A 1 98 ? -0.920 8.194 4.884 1.00 83.69 98 ASP A C 1
ATOM 762 O O . ASP A 1 98 ? -0.319 8.567 3.876 1.00 83.69 98 ASP A O 1
ATOM 766 N N . VAL A 1 99 ? -2.060 7.498 4.820 1.00 83.44 99 VAL A N 1
ATOM 767 C CA . VAL A 1 99 ? -2.715 7.115 3.561 1.00 83.44 99 VAL A CA 1
ATOM 768 C C . VAL A 1 99 ? -3.116 8.351 2.758 1.00 83.44 99 VAL A C 1
ATOM 770 O O . VAL A 1 99 ? -2.791 8.428 1.578 1.00 83.44 99 VAL A O 1
ATOM 773 N N . ILE A 1 100 ? -3.751 9.350 3.377 1.00 80.12 100 ILE A N 1
ATOM 774 C CA . ILE A 1 100 ? -4.171 10.588 2.696 1.00 80.12 100 ILE A CA 1
ATOM 775 C C . ILE A 1 100 ? -2.958 11.353 2.158 1.00 80.12 100 ILE A C 1
ATOM 777 O O . ILE A 1 100 ? -2.934 11.752 0.991 1.00 80.12 100 ILE A O 1
ATOM 781 N N . LEU A 1 101 ? -1.932 11.544 2.993 1.00 79.06 101 LEU A N 1
ATOM 782 C CA . LEU A 1 101 ? -0.727 12.272 2.604 1.00 79.06 101 LEU A CA 1
ATOM 783 C C . LEU A 1 101 ? 0.023 11.546 1.485 1.00 79.06 101 LEU A C 1
ATOM 785 O O . LEU A 1 101 ? 0.448 12.182 0.523 1.00 79.06 101 LEU A O 1
ATOM 789 N N . LYS A 1 102 ? 0.186 10.223 1.581 1.00 78.31 102 LYS A N 1
ATOM 790 C CA . LYS A 1 102 ? 0.960 9.446 0.608 1.00 78.31 102 LYS A CA 1
ATOM 791 C C . LYS A 1 102 ? 0.198 9.163 -0.677 1.00 78.31 102 LYS A C 1
ATOM 793 O O . LYS A 1 102 ? 0.781 9.382 -1.733 1.00 78.31 102 LYS A O 1
ATOM 798 N N . LEU A 1 103 ? -1.075 8.765 -0.625 1.00 74.88 103 LEU A N 1
ATOM 799 C CA . LEU A 1 103 ? -1.892 8.600 -1.834 1.00 74.88 103 LEU A CA 1
ATOM 800 C C . LEU A 1 103 ? -2.025 9.921 -2.586 1.00 74.88 103 LEU A C 1
ATOM 802 O O . LEU A 1 103 ? -1.793 9.947 -3.788 1.00 74.88 103 LEU A O 1
ATOM 806 N N . GLY A 1 104 ? -2.268 11.034 -1.885 1.00 73.81 104 GLY A N 1
ATOM 807 C CA . GLY A 1 104 ? -2.316 12.346 -2.528 1.00 73.81 104 GLY A CA 1
ATOM 808 C C . GLY A 1 104 ? -0.984 12.758 -3.169 1.00 73.81 104 GLY A C 1
ATOM 809 O O . GLY A 1 104 ? -0.968 13.525 -4.130 1.00 73.81 104 GLY A O 1
ATOM 810 N N . LEU A 1 105 ? 0.160 12.285 -2.663 1.00 69.44 105 LEU A N 1
ATOM 811 C CA . LEU A 1 105 ? 1.462 12.473 -3.318 1.00 69.44 105 LEU A CA 1
ATOM 812 C C . LEU A 1 105 ? 1.652 11.524 -4.511 1.00 69.44 105 LEU A C 1
ATOM 814 O O . LEU A 1 105 ? 2.151 11.963 -5.545 1.00 69.44 105 LEU A O 1
ATOM 818 N N . PHE A 1 106 ? 1.246 10.258 -4.394 1.00 69.50 106 PHE A N 1
ATOM 819 C CA . PHE A 1 106 ? 1.346 9.278 -5.478 1.00 69.50 106 PHE A CA 1
ATOM 820 C C . PHE A 1 106 ? 0.445 9.628 -6.660 1.00 69.50 106 PHE A C 1
ATOM 822 O O . PHE A 1 106 ? 0.908 9.564 -7.791 1.00 69.50 106 PHE A O 1
ATOM 829 N N . GLU A 1 107 ? -0.792 10.061 -6.422 1.00 68.44 107 GLU A N 1
ATOM 830 C CA . GLU A 1 107 ? -1.744 10.436 -7.472 1.00 68.44 107 GLU A CA 1
ATOM 831 C C . GLU A 1 107 ? -1.224 11.615 -8.303 1.00 68.44 107 GLU A C 1
ATOM 833 O O . GLU A 1 107 ? -1.171 11.536 -9.527 1.00 68.44 107 GLU A O 1
ATOM 838 N N . ARG A 1 108 ? -0.713 12.666 -7.649 1.00 71.94 108 ARG A N 1
ATOM 839 C CA . ARG A 1 108 ? -0.095 13.815 -8.334 1.00 71.94 108 ARG A CA 1
ATOM 840 C C . ARG A 1 108 ? 1.127 13.415 -9.160 1.00 71.94 108 ARG A C 1
ATOM 842 O O . ARG A 1 108 ? 1.264 13.849 -10.298 1.00 71.94 108 ARG A O 1
ATOM 849 N N . HIS A 1 109 ? 1.986 12.563 -8.608 1.00 66.38 109 HIS A N 1
ATOM 850 C CA . HIS A 1 109 ? 3.199 12.113 -9.290 1.00 66.38 109 HIS A CA 1
ATOM 851 C C . HIS A 1 109 ? 2.896 11.144 -10.445 1.00 66.38 109 HIS A C 1
ATOM 853 O O . HIS A 1 109 ? 3.594 11.139 -11.457 1.00 66.38 109 HIS A O 1
ATOM 859 N N . CYS A 1 110 ? 1.855 10.320 -10.303 1.00 62.31 110 CYS A N 1
ATOM 860 C CA . CYS A 1 110 ? 1.365 9.435 -11.350 1.00 62.31 110 CYS A CA 1
ATOM 861 C C . CYS A 1 110 ? 0.736 10.240 -12.493 1.00 62.31 110 CYS A C 1
ATOM 863 O O . CYS A 1 110 ? 1.082 9.992 -13.641 1.00 62.31 110 CYS A O 1
ATOM 865 N N . LEU A 1 111 ? -0.093 11.248 -12.199 1.00 60.47 111 LEU A N 1
ATOM 866 C CA . LEU A 1 111 ? -0.686 12.139 -13.205 1.00 60.47 111 LEU A CA 1
ATOM 867 C C . LEU A 1 111 ? 0.380 12.905 -14.000 1.00 60.47 111 LEU A C 1
ATOM 869 O O . LEU A 1 111 ? 0.330 12.924 -15.226 1.00 60.47 111 LEU A O 1
ATOM 873 N N . GLU A 1 112 ? 1.384 13.466 -13.322 1.00 61.22 112 GLU A N 1
ATOM 874 C CA . GLU A 1 112 ? 2.497 14.169 -13.971 1.00 61.22 112 GLU A CA 1
ATOM 875 C C . GLU A 1 112 ? 3.293 13.237 -14.904 1.00 61.22 112 GLU A C 1
ATOM 877 O O . GLU A 1 112 ? 3.586 13.586 -16.049 1.00 61.22 112 GLU A O 1
ATOM 882 N N . LYS A 1 113 ? 3.574 12.003 -14.460 1.00 60.56 113 LYS A N 1
ATOM 883 C CA . LYS A 1 113 ? 4.249 10.985 -15.282 1.00 60.56 113 LYS A CA 1
ATOM 884 C C . LYS A 1 113 ? 3.377 10.440 -16.416 1.00 60.56 113 LYS A C 1
ATOM 886 O O . LYS A 1 113 ? 3.909 10.141 -17.478 1.00 60.56 113 LYS A O 1
ATOM 891 N N . CYS A 1 114 ? 2.066 10.314 -16.224 1.00 53.41 114 CYS A N 1
ATOM 892 C CA . CYS A 1 114 ? 1.140 9.834 -17.252 1.00 53.41 114 CYS A CA 1
ATOM 893 C C . CYS A 1 114 ? 0.992 10.858 -18.390 1.00 53.41 114 CYS A C 1
ATOM 895 O O . CYS A 1 114 ? 0.949 10.481 -19.562 1.00 53.41 114 CYS A O 1
ATOM 897 N N . GLN A 1 115 ? 1.016 12.154 -18.060 1.00 55.06 115 GLN A N 1
ATOM 898 C CA . GLN A 1 115 ? 1.078 13.236 -19.044 1.00 55.06 115 GLN A CA 1
ATOM 899 C C . GLN A 1 115 ? 2.367 13.141 -19.882 1.00 55.06 115 GLN A C 1
ATOM 901 O O . GLN A 1 115 ? 2.304 13.110 -21.107 1.00 55.06 115 GLN A O 1
ATOM 906 N N . LEU A 1 116 ? 3.520 12.949 -19.225 1.00 52.22 116 LEU A N 1
ATOM 907 C CA . LEU A 1 116 ? 4.808 12.705 -19.891 1.00 52.22 116 LEU A CA 1
ATOM 908 C C . LEU A 1 116 ? 4.790 11.441 -20.775 1.00 52.22 116 LEU A C 1
ATOM 910 O O . LEU A 1 116 ? 5.329 11.456 -21.879 1.00 52.22 116 LEU A O 1
ATOM 914 N N . CYS A 1 117 ? 4.170 10.345 -20.327 1.00 47.41 117 CYS A N 1
ATOM 915 C CA . CYS A 1 117 ? 4.020 9.123 -21.127 1.00 47.41 117 CYS A CA 1
ATOM 916 C C . CYS A 1 117 ? 3.112 9.316 -22.354 1.00 47.41 117 CYS A C 1
ATOM 918 O O . CYS A 1 117 ? 3.379 8.721 -23.399 1.00 47.41 117 CYS A O 1
ATOM 920 N N . SER A 1 118 ? 2.080 10.156 -22.248 1.00 53.81 118 SER A N 1
ATOM 921 C CA . 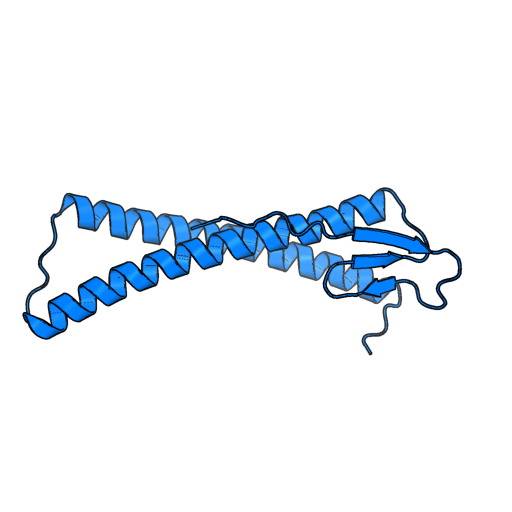SER A 1 118 ? 1.178 10.492 -23.360 1.00 53.81 118 SER A CA 1
ATOM 922 C C . SER A 1 118 ? 1.885 11.353 -24.414 1.00 53.81 118 SER A C 1
ATOM 924 O O . SER A 1 118 ? 1.785 11.072 -25.607 1.00 53.81 118 SER A O 1
ATOM 926 N N . ASP A 1 119 ? 2.687 12.328 -23.976 1.00 49.03 119 ASP A N 1
ATOM 927 C CA . ASP A 1 119 ? 3.488 13.194 -24.854 1.00 49.03 119 ASP A CA 1
ATOM 928 C C . ASP A 1 119 ? 4.639 12.435 -25.549 1.00 49.03 119 ASP A C 1
ATOM 930 O O . ASP A 1 119 ? 5.097 12.828 -26.621 1.00 49.03 119 ASP A O 1
ATOM 934 N N . MET A 1 120 ? 5.073 11.303 -24.980 1.00 49.84 120 MET A N 1
ATOM 935 C CA . MET A 1 120 ? 6.042 10.376 -25.585 1.00 49.84 120 MET A CA 1
ATOM 936 C C . MET A 1 120 ? 5.414 9.343 -26.546 1.00 49.84 120 MET A C 1
ATOM 938 O O . MET A 1 120 ? 6.118 8.452 -27.022 1.00 49.84 120 MET A O 1
ATOM 942 N N . GLY A 1 121 ? 4.117 9.446 -26.869 1.00 47.62 121 GLY A N 1
ATOM 943 C CA . GLY A 1 121 ? 3.474 8.618 -27.899 1.00 47.62 121 GLY A CA 1
ATOM 944 C C . GLY A 1 121 ? 3.179 7.170 -27.487 1.00 47.62 121 GLY A C 1
ATOM 945 O O . GLY A 1 121 ? 3.103 6.289 -28.346 1.00 47.62 121 GLY A O 1
ATOM 946 N N . VAL A 1 122 ? 3.008 6.892 -26.191 1.00 53.41 122 VAL A N 1
ATOM 947 C CA . VAL A 1 122 ? 2.578 5.568 -25.716 1.00 53.41 122 VAL A CA 1
ATOM 948 C C . VAL A 1 122 ? 1.086 5.383 -26.022 1.00 53.41 122 VAL A C 1
ATOM 950 O O . VAL A 1 122 ? 0.224 5.809 -25.259 1.00 53.41 122 VAL A O 1
ATOM 953 N N . SER A 1 123 ? 0.773 4.743 -27.151 1.00 41.94 123 SER A N 1
ATOM 954 C CA . SER A 1 123 ? -0.587 4.281 -27.454 1.00 41.94 123 SER A CA 1
ATOM 955 C C . SER A 1 123 ? -0.965 3.164 -26.485 1.00 41.94 123 SER A C 1
ATOM 957 O O . SER A 1 123 ? -0.368 2.088 -26.514 1.00 41.94 123 SER A O 1
ATOM 959 N N . SER A 1 124 ? -1.963 3.412 -25.640 1.00 41.66 124 SER A N 1
ATOM 960 C CA . SER A 1 124 ? -2.635 2.371 -24.863 1.00 41.66 124 SER A CA 1
ATOM 961 C C . SER A 1 124 ? -3.367 1.443 -25.836 1.00 41.66 124 SER A C 1
ATOM 963 O O . SER A 1 124 ? -4.307 1.872 -26.504 1.00 41.66 124 SER A O 1
ATOM 965 N N . GLY A 1 125 ? -2.871 0.215 -25.981 1.00 39.38 125 GLY A N 1
ATOM 966 C CA . GLY A 1 125 ? -3.620 -0.901 -26.563 1.00 39.38 125 GLY A CA 1
ATOM 967 C C . GLY A 1 125 ? -4.445 -1.597 -25.496 1.00 39.38 125 GLY A C 1
ATOM 968 O O . GLY A 1 125 ? -3.962 -1.641 -24.341 1.00 39.38 125 GLY A O 1
#

Foldseek 3Di:
DDDPPDLQQEEAEDLPDPDQWDDDPRYIYGNDDDPVNVVVVVVVVVLVVVVVVLVVLVVVLVVVVVVQVVVCVVPVDRDDDPVVVCVSVVSVVVSVVCCCVSVVVVVVVVVVVVVVVVVVPPDDD

Radius of gyration: 21.36 Å; chains: 1; bounding box: 44×31×60 Å

Sequence (125 aa):
MTVDIVKDYAVVEKPTLDVWMQGGLDYIVLKNLSIDGIRTIGSVLGQSIALDYYIRQVDGMVAEFTDINRGMEKTGTFTMQRKKLFQLVGKANSNMADVILKLGLFERHCLEKCQLCSDMGVSSG

Secondary structure (DSSP, 8-state):
---------EEEE-TT-SSSEEE-SSEEEESS--HHHHHHHHHHHHHHHHHHHHHHHHHHHHHHHHHHHHHHHHHSS----HHHHHHHHHHHHHHHHHHHHHHHHHHHHHHHHHHHHHHTT----

pLDDT: mean 78.32, std 14.59, range [32.94, 93.31]

InterPro domains:
  IPR003734 Domain of unknown function DUF155 [PF02582] (26-108)
  IPR051624 RMD1/Sad1-interacting [PTHR16255] (8-108)

Organism: Vanilla planifolia (NCBI:txid51239)